Protein AF-A0A661EB97-F1 (afdb_monomer)

Foldseek 3Di:
DVVVVVLVVCLVCVLVCLQPVVLPPQLVVVLVVLVVLLPPQAQDADPQDPLLVCLLVVNDDCVVSLVSLLVVVSVCSNSCVLVVFPDPLLSRLSCNCRRSVHDQVVSCVSSVHDGDVVSSNSPSVSSVRSNVD

Structure (mmCIF, N/CA/C/O backbone):
data_AF-A0A661EB97-F1
#
_entry.id   AF-A0A661EB97-F1
#
loop_
_atom_site.group_PDB
_atom_site.id
_atom_site.type_symbol
_atom_site.label_atom_id
_atom_site.label_alt_id
_atom_site.label_comp_id
_atom_site.label_asym_id
_atom_site.label_entity_id
_atom_site.label_seq_id
_atom_site.pdbx_PDB_ins_code
_atom_site.Cartn_x
_atom_site.Cartn_y
_atom_site.Cartn_z
_atom_site.occupancy
_atom_site.B_iso_or_equiv
_atom_site.auth_seq_id
_atom_site.auth_comp_id
_atom_site.auth_asym_id
_atom_site.auth_atom_id
_atom_site.pdbx_PDB_model_num
ATOM 1 N N . THR A 1 1 ? 22.032 -5.709 -20.322 1.00 76.56 1 THR A N 1
ATOM 2 C CA . THR A 1 1 ? 23.061 -4.707 -19.951 1.00 76.56 1 THR A CA 1
ATOM 3 C C . THR A 1 1 ? 23.173 -4.633 -18.436 1.00 76.56 1 THR A C 1
ATOM 5 O O . THR A 1 1 ? 22.206 -4.970 -17.759 1.00 76.56 1 THR A O 1
ATOM 8 N N . LEU A 1 2 ? 24.317 -4.191 -17.895 1.00 87.31 2 LEU A N 1
ATOM 9 C CA . LEU A 1 2 ? 24.537 -4.016 -16.445 1.00 87.31 2 LEU A CA 1
ATOM 10 C C . LEU A 1 2 ? 23.417 -3.198 -15.776 1.00 87.31 2 LEU A C 1
ATOM 12 O O . LEU A 1 2 ? 22.950 -3.545 -14.697 1.00 87.31 2 LEU A O 1
ATOM 16 N N . PHE A 1 3 ? 22.926 -2.167 -16.467 1.00 87.44 3 PHE A N 1
ATOM 17 C CA . PHE A 1 3 ? 21.831 -1.321 -15.995 1.00 87.44 3 PHE A CA 1
ATOM 18 C C . PHE A 1 3 ? 20.514 -2.087 -15.781 1.00 87.44 3 PHE A C 1
ATOM 20 O O . PHE A 1 3 ? 19.868 -1.921 -14.751 1.00 87.44 3 PHE A O 1
ATOM 27 N N . ALA A 1 4 ? 20.133 -2.972 -16.710 1.00 86.50 4 ALA A N 1
ATOM 28 C CA . ALA A 1 4 ? 18.920 -3.781 -16.571 1.00 86.50 4 ALA A CA 1
ATOM 29 C C . ALA A 1 4 ? 19.015 -4.757 -15.383 1.00 86.50 4 ALA A C 1
ATOM 31 O O . ALA A 1 4 ? 18.060 -4.899 -14.622 1.00 86.50 4 ALA A O 1
ATOM 32 N N . ALA A 1 5 ? 20.188 -5.369 -15.180 1.00 89.06 5 ALA A N 1
ATOM 33 C CA . ALA A 1 5 ? 20.437 -6.247 -14.037 1.00 89.06 5 ALA A CA 1
ATOM 34 C C . ALA A 1 5 ? 20.402 -5.480 -12.702 1.00 89.06 5 ALA A C 1
ATOM 36 O O . ALA A 1 5 ? 19.774 -5.932 -11.744 1.00 89.06 5 ALA A O 1
ATOM 37 N N . ALA A 1 6 ? 21.010 -4.289 -12.647 1.00 90.38 6 ALA A N 1
ATOM 38 C CA . ALA A 1 6 ? 20.970 -3.424 -11.470 1.00 90.38 6 ALA A CA 1
ATOM 39 C C . ALA A 1 6 ? 19.538 -2.973 -11.137 1.00 90.38 6 ALA A C 1
ATOM 41 O O . ALA A 1 6 ? 19.121 -3.066 -9.982 1.00 90.38 6 ALA A O 1
ATOM 42 N N . ARG A 1 7 ? 18.756 -2.563 -12.148 1.00 89.62 7 ARG A N 1
ATOM 43 C CA . ARG A 1 7 ? 17.337 -2.203 -11.985 1.00 89.62 7 ARG A CA 1
ATOM 44 C C . ARG A 1 7 ? 16.524 -3.375 -11.441 1.00 89.62 7 ARG A C 1
ATOM 46 O O . ARG A 1 7 ? 15.805 -3.200 -10.461 1.00 89.62 7 ARG A O 1
ATOM 53 N N . SER A 1 8 ? 16.692 -4.568 -12.012 1.00 88.94 8 SER A N 1
ATOM 54 C CA . SER A 1 8 ? 16.011 -5.775 -11.537 1.00 88.94 8 SER A CA 1
ATOM 55 C C . SER A 1 8 ? 16.378 -6.107 -10.086 1.00 88.94 8 SER A C 1
ATOM 57 O O . SER A 1 8 ? 15.488 -6.392 -9.288 1.00 88.94 8 SER A O 1
ATOM 59 N N . SER A 1 9 ? 17.663 -6.026 -9.714 1.00 92.25 9 SER A N 1
ATOM 60 C CA . SER A 1 9 ? 18.086 -6.273 -8.329 1.00 92.25 9 SER A CA 1
ATOM 61 C C . SER A 1 9 ? 17.581 -5.206 -7.358 1.00 92.25 9 SER A C 1
ATOM 63 O O . SER A 1 9 ? 17.369 -5.522 -6.186 1.00 92.25 9 SER A O 1
ATOM 65 N N . PHE A 1 10 ? 17.442 -3.952 -7.792 1.00 93.12 10 PHE A N 1
ATOM 66 C CA . PHE A 1 10 ? 16.844 -2.905 -6.970 1.00 93.12 10 PHE A CA 1
ATOM 67 C C . PHE A 1 10 ? 15.365 -3.212 -6.730 1.00 93.12 10 PHE A C 1
ATOM 69 O O . PHE A 1 10 ? 14.940 -3.274 -5.581 1.00 93.12 10 PHE A O 1
ATOM 76 N N . GLN A 1 11 ? 14.606 -3.499 -7.792 1.00 91.00 11 GLN A N 1
ATOM 77 C CA . GLN A 1 11 ? 13.177 -3.823 -7.711 1.00 91.00 11 GLN A CA 1
ATOM 78 C C . GLN A 1 11 ? 12.891 -5.014 -6.791 1.00 91.00 11 GLN A C 1
ATOM 80 O O . GLN A 1 11 ? 11.934 -4.966 -6.025 1.00 91.00 11 GLN A O 1
ATOM 85 N N . SER A 1 12 ? 13.734 -6.051 -6.810 1.00 91.12 12 SER A N 1
ATOM 86 C CA . SER A 1 12 ? 13.549 -7.220 -5.944 1.00 91.12 12 SER A CA 1
ATOM 87 C C . SER A 1 12 ? 13.839 -6.935 -4.465 1.00 91.12 12 SER A C 1
ATOM 89 O O . SER A 1 12 ? 13.236 -7.551 -3.592 1.00 91.12 12 SER A O 1
ATOM 91 N N . LYS A 1 13 ? 14.779 -6.028 -4.161 1.00 94.81 13 LYS A N 1
ATOM 92 C CA . LYS A 1 13 ? 15.221 -5.738 -2.782 1.00 94.81 13 LYS A CA 1
ATOM 93 C C . LYS A 1 13 ? 14.465 -4.578 -2.139 1.00 94.81 13 LYS A C 1
ATOM 95 O O . LYS A 1 13 ? 14.288 -4.562 -0.924 1.00 94.81 13 LYS A O 1
ATOM 100 N N . PHE A 1 14 ? 14.005 -3.620 -2.938 1.00 95.50 14 PHE A N 1
ATOM 101 C CA . PHE A 1 14 ? 13.389 -2.391 -2.452 1.00 95.50 14 PHE A CA 1
ATOM 102 C C . PHE A 1 14 ? 12.178 -2.620 -1.526 1.00 95.50 14 PHE A C 1
ATOM 104 O O . PHE A 1 14 ? 12.148 -1.989 -0.470 1.00 95.50 14 PHE A O 1
ATOM 111 N N . PRO A 1 15 ? 11.238 -3.553 -1.798 1.00 94.94 15 PRO A N 1
ATOM 112 C CA . PRO A 1 15 ? 10.139 -3.848 -0.872 1.00 94.94 15 PRO A CA 1
ATOM 113 C C . PRO A 1 15 ? 10.610 -4.272 0.524 1.00 94.94 15 PRO A C 1
ATOM 115 O O . PRO A 1 15 ? 10.044 -3.846 1.530 1.00 94.94 15 PRO A O 1
ATOM 118 N N . HIS A 1 16 ? 11.674 -5.076 0.598 1.00 95.38 16 HIS A N 1
ATOM 119 C CA . HIS A 1 16 ? 12.259 -5.489 1.870 1.00 95.38 16 HIS A CA 1
ATOM 120 C C . HIS A 1 16 ? 12.881 -4.295 2.605 1.00 95.38 16 HIS A C 1
ATOM 122 O O . HIS A 1 16 ? 12.618 -4.108 3.792 1.00 95.38 16 HIS A O 1
ATOM 128 N N . TRP A 1 17 ? 13.603 -3.423 1.892 1.00 97.19 17 TRP A N 1
ATOM 129 C CA . TRP A 1 17 ? 14.151 -2.206 2.492 1.00 97.19 17 TRP A CA 1
ATOM 130 C C . TRP A 1 17 ? 13.072 -1.273 3.032 1.00 97.19 17 TRP A C 1
ATOM 132 O O . TRP A 1 17 ? 13.231 -0.721 4.118 1.00 97.19 17 TRP A O 1
ATOM 142 N N . LEU A 1 18 ? 11.947 -1.126 2.331 1.00 97.31 18 LEU A N 1
ATOM 143 C CA . LEU A 1 18 ? 10.813 -0.327 2.803 1.00 97.31 18 LEU A CA 1
ATOM 144 C C . LEU A 1 18 ? 10.234 -0.858 4.114 1.00 97.31 18 LEU A C 1
ATOM 146 O O . LEU A 1 18 ? 9.845 -0.065 4.966 1.00 97.31 18 LEU A O 1
ATOM 150 N N . ALA A 1 19 ? 10.217 -2.173 4.310 1.00 95.06 19 ALA A N 1
ATOM 151 C CA . ALA A 1 19 ? 9.723 -2.771 5.542 1.00 95.06 19 ALA A CA 1
ATOM 152 C C . ALA A 1 19 ? 10.663 -2.549 6.742 1.00 95.06 19 ALA A C 1
ATOM 154 O O . ALA A 1 19 ? 10.215 -2.650 7.889 1.00 95.06 19 ALA A O 1
ATOM 155 N N . GLU A 1 20 ? 11.940 -2.242 6.502 1.00 94.31 20 GLU A N 1
ATOM 156 C CA . GLU A 1 20 ? 12.993 -2.173 7.518 1.00 94.31 20 GLU A CA 1
ATOM 157 C C . GLU A 1 20 ? 13.770 -0.853 7.456 1.00 94.31 20 GLU A C 1
ATOM 159 O O . GLU A 1 20 ? 13.380 0.113 8.115 1.00 94.31 20 GLU A O 1
ATOM 164 N N . GLN A 1 21 ? 14.852 -0.787 6.674 1.00 95.75 21 GLN A N 1
ATOM 165 C CA . GLN A 1 21 ? 15.822 0.314 6.695 1.00 95.75 21 GLN A CA 1
ATOM 166 C C . GLN A 1 21 ? 15.228 1.644 6.205 1.00 95.75 21 GLN A C 1
ATOM 168 O O . GLN A 1 21 ? 15.618 2.713 6.664 1.00 95.75 21 GLN A O 1
ATOM 173 N N . LEU A 1 22 ? 14.257 1.580 5.294 1.00 96.38 22 LEU A N 1
ATOM 174 C CA . LEU A 1 22 ? 13.590 2.722 4.669 1.00 96.38 22 LEU A CA 1
ATOM 175 C C . LEU A 1 22 ? 12.141 2.884 5.155 1.00 96.38 22 LEU A C 1
ATOM 177 O O . LEU A 1 22 ? 11.330 3.553 4.517 1.00 96.38 22 LEU A O 1
ATOM 181 N N . ARG A 1 23 ? 11.792 2.306 6.308 1.00 96.62 23 ARG A N 1
ATOM 182 C CA . ARG A 1 23 ? 10.438 2.375 6.882 1.00 96.62 23 ARG A CA 1
ATOM 183 C C . ARG A 1 23 ? 9.910 3.799 7.055 1.00 96.62 23 ARG A C 1
ATOM 185 O O . ARG A 1 23 ? 8.710 4.049 6.907 1.00 96.62 23 ARG A O 1
ATOM 192 N N . THR A 1 24 ? 10.786 4.734 7.408 1.00 94.94 24 THR A N 1
ATOM 193 C CA . THR A 1 24 ? 10.412 6.099 7.798 1.00 94.94 24 THR A CA 1
ATOM 194 C C . THR A 1 24 ? 10.555 7.130 6.681 1.00 94.94 24 THR A C 1
ATOM 196 O O . THR A 1 24 ? 10.097 8.258 6.874 1.00 94.94 24 THR A O 1
ATOM 199 N N . ILE A 1 25 ? 11.061 6.759 5.496 1.00 96.81 25 ILE A N 1
ATOM 200 C CA . ILE A 1 25 ? 11.121 7.686 4.353 1.00 96.81 25 ILE A CA 1
ATOM 201 C C . ILE A 1 25 ? 9.716 8.106 3.928 1.00 96.81 25 ILE A C 1
ATOM 203 O O . ILE A 1 25 ? 8.773 7.318 4.027 1.00 96.81 25 ILE A O 1
ATOM 207 N N . GLU A 1 26 ? 9.555 9.337 3.464 1.00 96.56 26 GLU A N 1
ATOM 208 C CA . GLU A 1 26 ? 8.253 9.858 3.052 1.00 96.56 26 GLU A CA 1
ATOM 209 C C . GLU A 1 26 ? 7.587 8.954 2.007 1.00 96.56 26 GLU A C 1
ATOM 211 O O . GLU A 1 26 ? 8.197 8.569 1.009 1.00 96.56 26 GLU A O 1
ATOM 216 N N . ALA A 1 27 ? 6.311 8.621 2.220 1.00 96.62 27 ALA A N 1
ATOM 217 C CA . ALA A 1 27 ? 5.579 7.732 1.319 1.00 96.62 27 ALA A CA 1
ATOM 218 C C . ALA A 1 27 ? 5.493 8.296 -0.110 1.00 96.62 27 ALA A C 1
ATOM 220 O O . ALA A 1 27 ? 5.504 7.532 -1.068 1.00 96.62 27 ALA A O 1
ATOM 221 N N . ALA A 1 28 ? 5.480 9.625 -0.261 1.00 95.31 28 ALA A N 1
ATOM 222 C CA . ALA A 1 28 ? 5.528 10.288 -1.563 1.00 95.31 28 ALA A CA 1
ATOM 223 C C . ALA A 1 28 ? 6.788 9.920 -2.369 1.00 95.31 28 ALA A C 1
ATOM 225 O O . ALA A 1 28 ? 6.686 9.670 -3.568 1.00 95.31 28 ALA A O 1
ATOM 226 N N . VAL A 1 29 ? 7.948 9.806 -1.711 1.00 96.69 29 VAL A N 1
ATOM 227 C CA . VAL A 1 29 ? 9.205 9.391 -2.355 1.00 96.69 29 VAL A CA 1
ATOM 228 C C . VAL A 1 29 ? 9.116 7.937 -2.813 1.00 96.69 29 VAL A C 1
ATOM 230 O O . VAL A 1 29 ? 9.495 7.619 -3.935 1.00 96.69 29 VAL A O 1
ATOM 233 N N . VAL A 1 30 ? 8.563 7.053 -1.979 1.00 96.81 30 VAL A N 1
ATOM 234 C CA . VAL A 1 30 ? 8.355 5.638 -2.335 1.00 96.81 30 V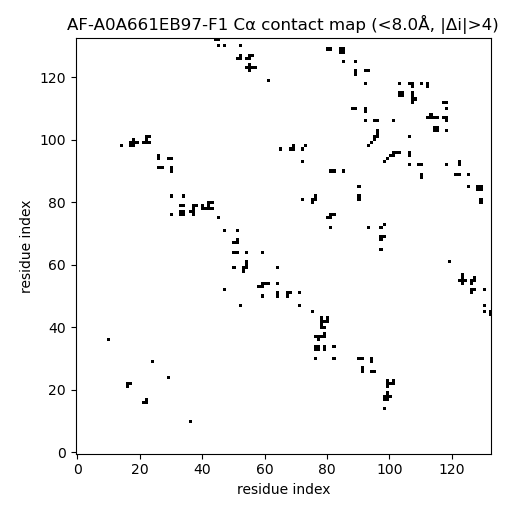AL A CA 1
ATOM 235 C C . VAL A 1 30 ? 7.476 5.506 -3.576 1.00 96.81 30 VAL A C 1
ATOM 237 O O . VAL A 1 30 ? 7.804 4.760 -4.496 1.00 96.81 30 VAL A O 1
ATOM 240 N N . ILE A 1 31 ? 6.371 6.251 -3.597 1.00 96.06 31 ILE A N 1
ATOM 241 C CA . ILE A 1 31 ? 5.424 6.283 -4.710 1.00 96.06 31 ILE A CA 1
ATOM 242 C C . ILE A 1 31 ? 6.115 6.749 -5.994 1.00 96.06 31 ILE A C 1
ATOM 244 O O . ILE A 1 31 ? 5.945 6.118 -7.034 1.00 96.06 31 ILE A O 1
ATOM 248 N N . GLU A 1 32 ? 6.916 7.814 -5.925 1.00 95.50 32 GLU A N 1
ATOM 249 C CA . GLU A 1 32 ? 7.656 8.319 -7.084 1.00 95.50 32 GLU A CA 1
ATOM 250 C C . GLU A 1 32 ? 8.673 7.296 -7.602 1.00 95.50 32 GLU A C 1
ATOM 252 O O . GLU A 1 32 ? 8.753 7.061 -8.804 1.00 95.50 32 GLU A O 1
ATOM 257 N N . VAL A 1 33 ? 9.390 6.605 -6.712 1.00 94.94 33 VAL A N 1
ATOM 258 C CA . VAL A 1 33 ? 10.310 5.533 -7.119 1.00 94.94 33 VAL A CA 1
ATOM 259 C C . VAL A 1 33 ? 9.562 4.429 -7.871 1.00 94.94 33 VAL A C 1
ATOM 261 O O . VAL A 1 33 ? 10.008 4.025 -8.943 1.00 94.94 33 VAL A O 1
ATOM 264 N N . TYR A 1 34 ? 8.409 3.964 -7.376 1.00 93.88 34 TYR A N 1
ATOM 265 C CA . TYR A 1 34 ? 7.616 2.960 -8.100 1.00 93.88 34 TYR A CA 1
ATOM 266 C C . TYR A 1 34 ? 7.066 3.479 -9.428 1.00 93.88 34 TYR A C 1
ATOM 268 O O . TYR A 1 34 ? 7.096 2.740 -10.409 1.00 93.88 34 TYR A O 1
ATOM 276 N N . ARG A 1 35 ? 6.654 4.748 -9.501 1.00 91.88 35 ARG A N 1
ATOM 277 C CA . ARG A 1 35 ? 6.232 5.389 -10.754 1.00 91.88 35 ARG A CA 1
ATOM 278 C C . ARG A 1 35 ? 7.348 5.361 -11.801 1.00 91.88 35 ARG A C 1
ATOM 280 O O . ARG A 1 35 ? 7.111 4.957 -12.935 1.00 91.88 35 ARG A O 1
ATOM 287 N N . GLN A 1 36 ? 8.576 5.707 -11.415 1.00 91.31 36 GLN A N 1
ATOM 288 C CA . GLN A 1 36 ? 9.743 5.648 -12.306 1.00 91.31 36 GLN A CA 1
ATOM 289 C C . GLN A 1 36 ? 10.110 4.207 -12.687 1.00 91.31 36 GLN A C 1
ATOM 291 O O . GLN A 1 36 ? 10.492 3.924 -13.823 1.00 91.31 36 GLN A O 1
ATOM 296 N N . LEU A 1 37 ? 9.954 3.260 -11.760 1.00 87.12 37 LEU A N 1
ATOM 297 C CA . LEU A 1 37 ? 10.161 1.839 -12.034 1.00 87.12 37 LEU A CA 1
ATOM 298 C C . LEU A 1 37 ? 9.095 1.240 -12.961 1.00 87.12 37 LEU A C 1
ATOM 300 O O . LEU A 1 37 ? 9.417 0.296 -13.683 1.00 87.12 37 LEU A O 1
ATOM 304 N N . ALA A 1 38 ? 7.878 1.781 -12.959 1.00 86.31 38 ALA A N 1
ATOM 305 C CA . ALA A 1 38 ? 6.785 1.412 -13.855 1.00 86.31 38 ALA A CA 1
ATOM 306 C C . ALA A 1 38 ? 6.823 2.178 -15.192 1.00 86.31 38 ALA A C 1
ATOM 308 O O . ALA A 1 38 ? 6.088 1.839 -16.117 1.00 86.31 38 ALA A O 1
ATOM 309 N N . ALA A 1 39 ? 7.682 3.195 -15.336 1.00 84.31 39 ALA A N 1
ATOM 310 C CA . ALA A 1 39 ? 7.762 3.990 -16.556 1.00 84.31 39 ALA A CA 1
ATOM 311 C C . ALA A 1 39 ? 8.058 3.105 -17.781 1.00 84.31 39 ALA A C 1
ATOM 313 O O . ALA A 1 39 ? 9.036 2.349 -17.805 1.00 84.31 39 ALA A O 1
ATOM 314 N N . GLY A 1 40 ? 7.195 3.208 -18.796 1.00 76.38 40 GLY A N 1
ATOM 315 C CA . GLY A 1 40 ? 7.256 2.406 -20.022 1.00 76.38 40 GLY A CA 1
ATOM 316 C C . GLY A 1 40 ? 6.596 1.024 -19.928 1.00 76.38 40 GLY A C 1
ATOM 317 O O . GLY A 1 40 ? 6.508 0.335 -20.944 1.00 76.38 40 GLY A O 1
ATOM 318 N N . VAL A 1 41 ? 6.100 0.619 -18.756 1.00 78.56 41 VAL A N 1
ATOM 319 C CA . VAL A 1 41 ? 5.241 -0.562 -18.608 1.00 78.56 41 VAL A CA 1
ATOM 320 C C . VAL A 1 41 ? 3.828 -0.168 -19.029 1.00 78.56 41 VAL A C 1
ATOM 322 O O . VAL A 1 41 ? 3.274 0.811 -18.533 1.00 78.56 41 VAL A O 1
ATOM 325 N N . LYS A 1 42 ? 3.232 -0.913 -19.964 1.00 76.25 42 LYS A N 1
ATOM 326 C CA . LYS A 1 42 ? 1.814 -0.728 -20.287 1.00 76.25 42 LYS A CA 1
ATOM 327 C C . LYS A 1 42 ? 0.993 -1.155 -19.076 1.00 76.25 42 LYS A C 1
ATOM 329 O O . LYS A 1 42 ? 1.069 -2.315 -18.677 1.00 76.25 42 LYS A O 1
ATOM 334 N N . THR A 1 43 ? 0.217 -0.234 -18.515 1.00 75.75 43 THR A N 1
ATOM 335 C CA . THR A 1 43 ? -0.769 -0.568 -17.487 1.00 75.75 43 THR A CA 1
ATOM 336 C C . THR A 1 43 ? -1.801 -1.506 -18.112 1.00 75.75 43 THR A C 1
ATOM 338 O O . THR A 1 43 ? -2.494 -1.130 -19.055 1.00 75.75 43 THR A O 1
ATOM 341 N N . GLY A 1 44 ? -1.827 -2.751 -17.643 1.00 70.81 44 GLY A N 1
ATOM 342 C CA . GLY A 1 44 ? -2.841 -3.744 -17.987 1.00 70.81 44 GLY A CA 1
ATOM 343 C C . GLY A 1 44 ? -3.780 -3.980 -16.808 1.00 70.81 44 GLY A C 1
ATOM 344 O O . GLY A 1 44 ? -3.492 -3.535 -15.696 1.00 70.81 44 GLY A O 1
ATOM 345 N N . SER A 1 45 ? -4.874 -4.696 -17.057 1.00 78.94 45 SER A N 1
ATOM 346 C CA . SER A 1 45 ? -5.772 -5.165 -16.000 1.00 78.94 45 SER A CA 1
ATOM 347 C C . SER A 1 45 ? -5.048 -6.150 -15.087 1.00 78.94 45 SER A C 1
ATOM 349 O O . SER A 1 45 ? -4.305 -7.014 -15.570 1.00 78.94 45 SER A O 1
ATOM 351 N N . ILE A 1 46 ? -5.282 -6.049 -13.784 1.00 86.38 46 ILE A N 1
ATOM 352 C CA . ILE A 1 46 ? -4.785 -7.022 -12.810 1.00 86.38 46 ILE A CA 1
ATOM 353 C C . ILE A 1 46 ? -5.944 -7.942 -12.447 1.00 86.38 46 ILE A C 1
ATOM 355 O O . ILE A 1 46 ? -6.986 -7.481 -11.990 1.00 86.38 46 ILE A O 1
ATOM 359 N N . ASP A 1 47 ? -5.764 -9.252 -12.611 1.00 90.56 47 ASP A N 1
ATOM 360 C CA . ASP A 1 47 ? -6.712 -10.204 -12.036 1.00 90.56 47 ASP A CA 1
ATOM 361 C C . ASP A 1 47 ? -6.427 -10.353 -10.541 1.00 90.56 47 ASP A C 1
ATOM 363 O O . ASP A 1 47 ? -5.553 -11.113 -10.120 1.00 90.56 47 ASP A O 1
ATOM 367 N N . PHE A 1 48 ? -7.119 -9.542 -9.744 1.00 94.81 48 PHE A N 1
ATOM 368 C CA . PHE A 1 48 ? -7.058 -9.613 -8.289 1.00 94.81 48 PHE A CA 1
ATOM 369 C C . PHE A 1 48 ? -7.555 -10.972 -7.795 1.00 94.81 48 PHE A C 1
ATOM 371 O O . PHE A 1 48 ? -8.429 -11.588 -8.403 1.00 94.81 48 PHE A O 1
ATOM 378 N N . SER A 1 49 ? -7.046 -11.448 -6.665 1.00 95.62 49 SER A N 1
ATOM 379 C CA . SER A 1 49 ? -7.502 -12.725 -6.107 1.00 95.62 49 SER A CA 1
ATOM 380 C C . SER A 1 49 ? -8.916 -12.650 -5.515 1.00 95.62 49 SER A C 1
ATOM 382 O O . SER A 1 49 ? -9.497 -11.578 -5.302 1.00 95.62 49 SER A O 1
ATOM 384 N N . ALA A 1 50 ? -9.495 -13.815 -5.207 1.00 95.62 50 ALA A N 1
ATOM 385 C CA . ALA A 1 50 ? -10.730 -13.884 -4.428 1.00 95.62 50 ALA A CA 1
ATOM 386 C C . ALA A 1 50 ? -10.530 -13.291 -3.023 1.00 95.62 50 ALA A C 1
ATOM 388 O O . ALA A 1 50 ? -11.442 -12.687 -2.466 1.00 95.62 50 ALA A O 1
ATOM 389 N N . GLU A 1 51 ? -9.329 -13.407 -2.461 1.00 96.31 51 GLU A N 1
ATOM 390 C CA . GLU A 1 51 ? -8.966 -12.867 -1.159 1.00 96.31 51 GLU A CA 1
ATOM 391 C C . GLU A 1 51 ? -8.896 -11.340 -1.152 1.00 96.31 51 GLU A C 1
ATOM 393 O O . GLU A 1 51 ? -9.324 -10.728 -0.168 1.00 96.31 51 GLU A O 1
ATOM 398 N N . TRP A 1 52 ? -8.396 -10.722 -2.228 1.00 97.44 52 TRP A N 1
ATOM 399 C CA . TRP A 1 52 ? -8.437 -9.266 -2.401 1.00 97.44 52 TRP A CA 1
ATOM 400 C C . TRP A 1 52 ? -9.872 -8.765 -2.394 1.00 97.44 52 TRP A C 1
ATOM 402 O O . TRP A 1 52 ? -10.207 -7.867 -1.620 1.00 97.44 52 TRP A O 1
ATOM 412 N N . ARG A 1 53 ? -10.735 -9.396 -3.198 1.00 96.81 53 ARG A N 1
ATOM 413 C CA . ARG A 1 53 ? -12.161 -9.054 -3.286 1.00 96.81 53 ARG A CA 1
ATOM 414 C C . ARG A 1 53 ? -12.879 -9.296 -1.953 1.00 96.81 53 ARG A C 1
ATOM 416 O O . ARG A 1 53 ? -13.557 -8.407 -1.454 1.00 96.81 53 ARG A O 1
ATOM 423 N N . ALA A 1 54 ? -12.628 -10.421 -1.283 1.00 97.56 54 ALA A N 1
ATOM 424 C CA . ALA A 1 54 ? -13.190 -10.707 0.039 1.00 97.56 54 ALA A CA 1
ATOM 425 C C . ALA A 1 54 ? -12.751 -9.684 1.104 1.00 97.56 54 ALA A C 1
ATOM 427 O O . ALA A 1 54 ? -13.537 -9.308 1.976 1.00 97.56 54 ALA A O 1
ATOM 428 N N . PHE A 1 55 ? -11.506 -9.195 1.053 1.00 98.50 55 PHE A N 1
ATOM 429 C CA . PHE A 1 55 ? -11.093 -8.074 1.894 1.00 98.50 55 PHE A CA 1
ATOM 430 C C . PHE A 1 55 ? -11.796 -6.777 1.471 1.00 98.50 55 PHE A C 1
ATOM 432 O O . PHE A 1 55 ? -12.331 -6.071 2.319 1.00 98.50 55 PHE A O 1
ATOM 439 N N . ALA A 1 56 ? -11.857 -6.450 0.188 1.00 97.94 56 ALA A N 1
ATOM 440 C CA . ALA A 1 56 ? -12.568 -5.270 -0.295 1.00 97.94 56 ALA A CA 1
ATOM 441 C C . ALA A 1 56 ? -14.035 -5.235 0.205 1.00 97.94 56 ALA A C 1
ATOM 443 O O . ALA A 1 56 ? -14.492 -4.203 0.692 1.00 97.94 56 ALA A O 1
ATOM 444 N N . ASP A 1 57 ? -14.703 -6.391 0.244 1.00 97.81 57 ASP A N 1
ATOM 445 C CA . ASP A 1 57 ? -16.124 -6.545 0.589 1.00 97.81 57 ASP A CA 1
ATOM 446 C C . ASP A 1 57 ? -16.400 -6.899 2.060 1.00 97.81 57 ASP A C 1
ATOM 448 O O . ASP A 1 57 ? -17.462 -7.417 2.399 1.00 97.81 57 ASP A O 1
ATOM 452 N N . HIS A 1 58 ? -15.461 -6.614 2.967 1.00 97.56 58 HIS A N 1
ATOM 453 C CA . HIS A 1 58 ? -15.607 -6.844 4.416 1.00 97.56 58 HIS A CA 1
ATOM 454 C C . HIS A 1 58 ? -15.756 -8.317 4.854 1.00 97.56 58 HIS A C 1
ATOM 456 O O . HIS A 1 58 ? -15.995 -8.579 6.031 1.00 97.56 58 HIS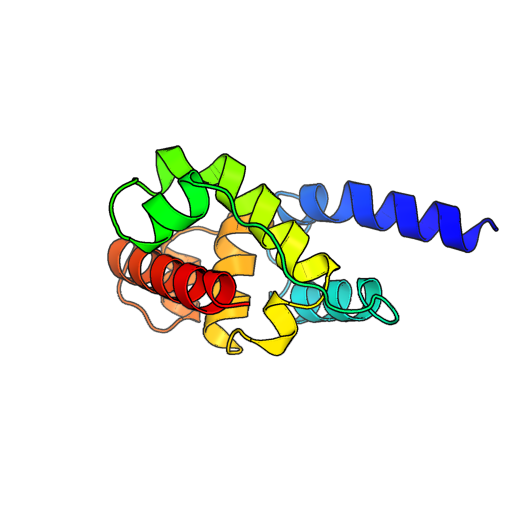 A O 1
ATOM 462 N N . GLN A 1 59 ? -15.542 -9.282 3.961 1.00 97.12 59 GLN A N 1
ATOM 463 C CA . GLN A 1 59 ? -15.667 -10.719 4.237 1.00 97.12 59 GLN A CA 1
ATOM 464 C C . GLN A 1 59 ? -14.400 -11.338 4.845 1.00 97.12 59 GLN A C 1
ATOM 466 O O . GLN A 1 59 ? -14.417 -12.484 5.287 1.00 97.12 59 GLN A O 1
ATOM 471 N N . ARG A 1 60 ? -13.289 -10.592 4.876 1.00 96.88 60 ARG A N 1
ATOM 472 C CA . ARG A 1 60 ? -12.018 -11.035 5.469 1.00 96.88 60 ARG A CA 1
ATOM 473 C C . ARG A 1 60 ? -11.380 -9.957 6.340 1.00 96.88 60 ARG A C 1
ATOM 475 O O . ARG A 1 60 ? -11.477 -8.757 6.045 1.00 96.88 60 ARG A O 1
ATOM 482 N N . SER A 1 61 ? -10.728 -10.361 7.429 1.00 97.88 61 SER A N 1
ATOM 483 C CA . SER A 1 61 ? -10.000 -9.433 8.299 1.00 97.88 61 SER A CA 1
ATOM 484 C C . SER A 1 61 ? -8.699 -8.944 7.646 1.00 97.88 61 SER A C 1
ATOM 486 O O . SER A 1 61 ? -8.174 -9.551 6.714 1.00 97.88 61 SER A O 1
ATOM 488 N N . TYR A 1 62 ? -8.159 -7.829 8.144 1.00 97.31 62 TYR A N 1
ATOM 489 C CA . TYR A 1 62 ? -6.855 -7.335 7.693 1.00 97.31 62 TYR A CA 1
ATOM 490 C C . TYR A 1 62 ? -5.730 -8.340 7.983 1.00 97.31 62 TYR A C 1
ATOM 492 O O . TYR A 1 62 ? -4.869 -8.553 7.132 1.00 97.31 62 TYR A O 1
ATOM 500 N N . ASP A 1 63 ? -5.737 -8.962 9.165 1.00 96.62 63 ASP A N 1
ATOM 501 C CA . ASP A 1 63 ? -4.649 -9.843 9.602 1.00 96.62 63 ASP A CA 1
ATOM 502 C C . ASP A 1 63 ? -4.581 -11.111 8.726 1.00 96.62 63 ASP A C 1
ATOM 504 O O . ASP A 1 63 ? -3.496 -11.515 8.316 1.00 96.62 63 ASP A O 1
ATOM 508 N N . GLU A 1 64 ? -5.733 -11.659 8.322 1.00 96.88 64 GLU A N 1
ATOM 509 C CA . GLU A 1 64 ? -5.815 -12.786 7.377 1.00 96.88 64 GLU A CA 1
ATOM 510 C C . GLU A 1 64 ? -5.432 -12.397 5.942 1.00 96.88 64 GLU A C 1
ATOM 512 O O . GLU A 1 64 ? -4.813 -13.184 5.229 1.00 96.88 64 GLU A O 1
ATOM 517 N N . ALA A 1 65 ? -5.800 -11.192 5.495 1.00 97.25 65 ALA A N 1
ATOM 518 C CA . ALA A 1 65 ? -5.562 -10.743 4.122 1.00 97.25 65 ALA A CA 1
ATOM 519 C C . ALA A 1 65 ? -4.151 -10.171 3.894 1.00 97.25 65 ALA A C 1
ATOM 521 O O . ALA A 1 65 ? -3.735 -10.010 2.748 1.00 97.25 65 ALA A O 1
ATOM 522 N N . THR A 1 66 ? -3.403 -9.852 4.957 1.00 96.31 66 THR A N 1
ATOM 523 C CA . THR A 1 66 ? -2.147 -9.082 4.879 1.00 96.31 66 THR A CA 1
ATOM 524 C C . THR A 1 66 ? -1.132 -9.622 3.857 1.00 96.31 66 THR A C 1
ATOM 526 O O . THR A 1 66 ? -0.634 -8.813 3.070 1.00 96.31 66 THR A O 1
ATOM 529 N N . PRO A 1 67 ? -0.804 -10.931 3.805 1.00 95.75 67 PRO A N 1
ATOM 530 C CA . PRO A 1 67 ? 0.196 -11.436 2.857 1.00 95.75 67 PRO A CA 1
ATOM 531 C C . PRO A 1 67 ? -0.184 -11.194 1.389 1.00 95.75 67 PRO A C 1
ATOM 533 O O . PRO A 1 67 ? 0.654 -10.786 0.580 1.00 95.75 67 PRO A O 1
ATOM 536 N N . MET A 1 68 ? -1.462 -11.398 1.066 1.00 96.75 68 MET A N 1
ATOM 537 C CA . MET A 1 68 ? -2.002 -11.169 -0.271 1.00 96.75 68 MET A CA 1
ATOM 538 C C . MET A 1 68 ? -2.061 -9.669 -0.575 1.00 96.75 68 MET A C 1
ATOM 540 O O . MET A 1 68 ? -1.569 -9.247 -1.618 1.00 96.75 68 MET A O 1
ATOM 544 N N . LEU A 1 69 ? -2.535 -8.848 0.373 1.00 98.00 69 LEU A N 1
ATOM 545 C CA . LEU A 1 69 ? -2.615 -7.396 0.200 1.00 98.00 69 LEU A CA 1
ATOM 546 C C . LEU A 1 69 ? -1.257 -6.783 -0.136 1.00 98.00 69 LEU A C 1
ATOM 548 O O . LEU A 1 69 ? -1.176 -5.930 -1.012 1.00 98.00 69 LEU A O 1
ATOM 552 N N . ILE A 1 70 ? -0.186 -7.215 0.536 1.00 97.50 70 ILE A N 1
ATOM 553 C CA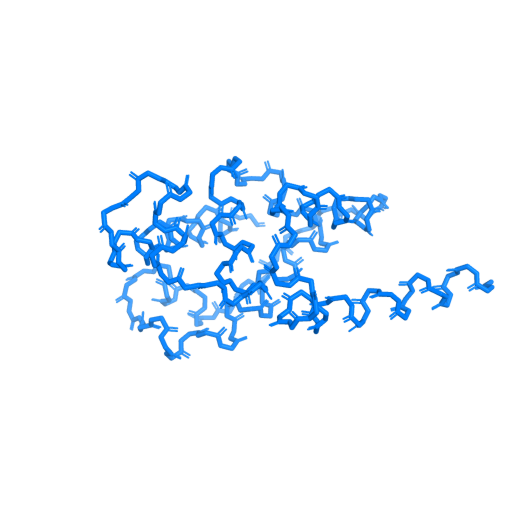 . ILE A 1 70 ? 1.173 -6.741 0.243 1.00 97.50 70 ILE A CA 1
ATOM 554 C C . ILE A 1 70 ? 1.573 -7.108 -1.188 1.00 97.50 70 ILE A C 1
ATOM 556 O O . ILE A 1 70 ? 2.055 -6.248 -1.924 1.00 97.50 70 ILE A O 1
ATOM 560 N N . THR A 1 71 ? 1.376 -8.372 -1.566 1.00 96.06 71 THR A N 1
ATOM 561 C CA . THR A 1 71 ? 1.778 -8.899 -2.875 1.00 96.06 71 THR A CA 1
ATOM 562 C C . THR A 1 71 ? 1.028 -8.204 -4.008 1.00 96.06 71 THR A C 1
ATOM 564 O O . THR A 1 71 ? 1.649 -7.663 -4.920 1.00 96.06 71 THR A O 1
ATOM 567 N N . GLU A 1 72 ? -0.300 -8.156 -3.940 1.00 97.00 72 GLU A N 1
ATOM 568 C CA . GLU A 1 72 ? -1.127 -7.581 -5.001 1.00 97.00 72 GLU A CA 1
ATOM 569 C C . GLU A 1 72 ? -1.020 -6.058 -5.054 1.00 97.00 72 GLU A C 1
ATOM 571 O O . GLU A 1 72 ? -0.893 -5.498 -6.142 1.00 97.00 72 GLU A O 1
ATOM 576 N N . PHE A 1 73 ? -0.933 -5.373 -3.908 1.00 97.44 73 PHE A N 1
ATOM 577 C CA . PHE A 1 73 ? -0.691 -3.931 -3.912 1.00 97.44 73 PHE A CA 1
ATOM 578 C C . PHE A 1 73 ? 0.676 -3.588 -4.521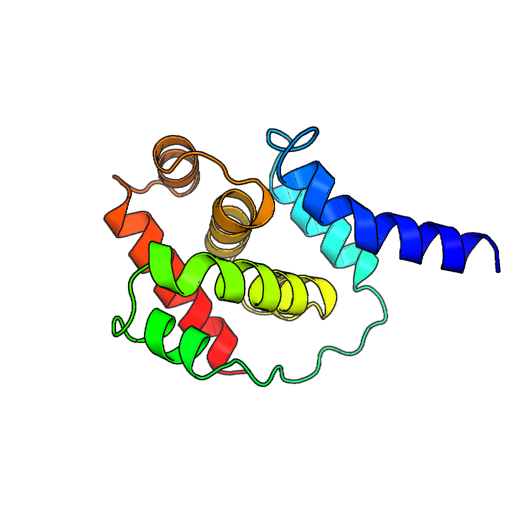 1.00 97.44 73 PHE A C 1
ATOM 580 O O . PHE A 1 73 ? 0.780 -2.644 -5.306 1.00 97.44 73 PHE A O 1
ATOM 587 N N . LEU A 1 74 ? 1.722 -4.371 -4.242 1.00 95.38 74 LEU A N 1
ATOM 588 C CA . LEU A 1 74 ? 3.012 -4.196 -4.907 1.00 95.38 74 LEU A CA 1
ATOM 589 C C . LEU A 1 74 ? 2.894 -4.374 -6.430 1.00 95.38 74 LEU A C 1
ATOM 591 O O . LEU A 1 74 ? 3.444 -3.561 -7.170 1.00 95.38 74 LEU A O 1
ATOM 595 N N . THR A 1 75 ? 2.132 -5.364 -6.902 1.00 93.81 75 THR A N 1
ATOM 596 C CA . THR A 1 75 ? 1.835 -5.559 -8.334 1.00 93.81 75 THR A CA 1
ATOM 597 C C . THR A 1 75 ? 1.090 -4.361 -8.934 1.00 93.81 75 THR A C 1
ATOM 599 O O . THR A 1 75 ? 1.402 -3.911 -10.040 1.00 93.81 75 THR A O 1
ATOM 602 N N . THR A 1 76 ? 0.147 -3.766 -8.197 1.00 95.00 76 THR A N 1
ATOM 603 C CA . THR A 1 76 ? -0.548 -2.547 -8.649 1.00 95.00 76 THR A CA 1
ATOM 604 C C . THR A 1 76 ? 0.381 -1.334 -8.752 1.00 95.00 76 THR A C 1
ATOM 606 O O . THR A 1 76 ? 0.200 -0.493 -9.629 1.00 95.00 76 THR A O 1
ATOM 609 N N . LEU A 1 77 ? 1.404 -1.234 -7.896 1.00 93.12 77 LEU A N 1
ATOM 610 C CA . LEU A 1 77 ? 2.403 -0.165 -7.961 1.00 93.12 77 LEU A CA 1
ATOM 611 C C . LEU A 1 77 ? 3.381 -0.363 -9.121 1.00 93.12 77 LEU A C 1
ATOM 613 O O . LEU A 1 77 ? 3.699 0.594 -9.821 1.00 93.12 77 LEU A O 1
ATOM 617 N N . THR A 1 78 ? 3.850 -1.591 -9.348 1.00 90.88 78 THR A N 1
ATOM 618 C CA . THR A 1 78 ? 4.829 -1.892 -10.408 1.00 90.88 78 THR A CA 1
ATOM 619 C C . THR A 1 78 ? 4.233 -1.847 -11.816 1.00 90.88 78 THR A C 1
ATOM 621 O O . THR A 1 78 ? 4.964 -1.589 -12.769 1.00 90.88 78 THR A O 1
ATOM 624 N N . SER A 1 79 ? 2.919 -2.043 -11.953 1.00 90.62 79 SER A N 1
ATOM 625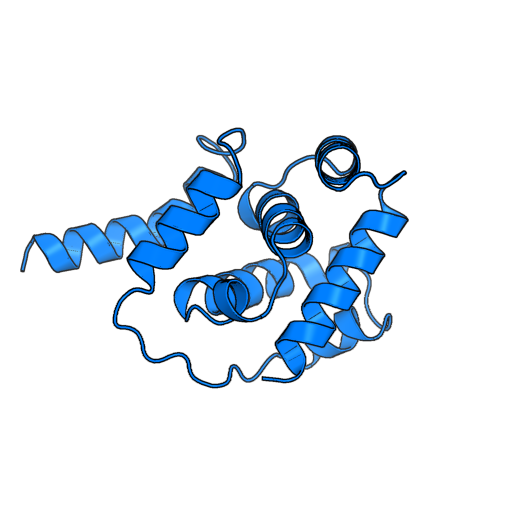 C CA . SER A 1 79 ? 2.163 -1.867 -13.207 1.00 90.62 79 SER A CA 1
ATOM 626 C C . SER A 1 79 ? 1.696 -0.425 -13.462 1.00 90.62 79 SER A C 1
ATOM 628 O O . SER A 1 79 ? 1.181 -0.117 -14.540 1.00 90.62 79 SER A O 1
ATOM 630 N N . GLY A 1 80 ? 1.834 0.460 -12.469 1.00 91.19 80 GLY A N 1
ATOM 631 C CA . GLY A 1 80 ? 1.316 1.829 -12.504 1.00 91.19 80 GLY A CA 1
ATOM 632 C C . GLY A 1 80 ? -0.190 1.958 -12.234 1.00 91.19 80 GLY A C 1
ATOM 633 O O . GLY A 1 80 ? -0.690 3.080 -12.153 1.00 91.19 80 GLY A O 1
ATOM 634 N N . LEU A 1 81 ? -0.920 0.853 -12.038 1.00 93.12 81 LEU A N 1
ATOM 635 C CA . LEU A 1 81 ? -2.363 0.871 -11.782 1.00 93.12 81 LEU A CA 1
ATOM 636 C C . LEU A 1 81 ? -2.709 1.706 -10.537 1.00 93.12 81 LEU A C 1
ATOM 638 O O . LEU A 1 81 ? -3.531 2.619 -10.596 1.00 93.12 81 LEU A O 1
ATOM 642 N N . ALA A 1 82 ? -2.016 1.469 -9.420 1.00 94.75 82 ALA A N 1
ATOM 643 C CA . ALA A 1 82 ? -2.268 2.208 -8.184 1.00 94.75 82 ALA A CA 1
ATOM 644 C C . ALA A 1 82 ? -1.970 3.702 -8.304 1.00 94.75 82 ALA A C 1
ATOM 646 O O . ALA A 1 82 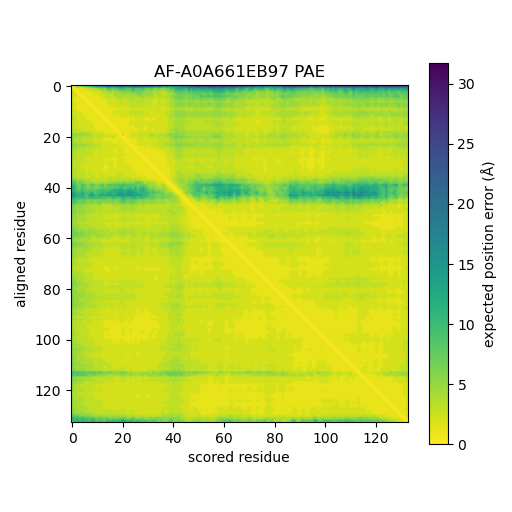? -2.711 4.516 -7.760 1.00 94.75 82 ALA A O 1
ATOM 647 N N . THR A 1 83 ? -0.924 4.076 -9.042 1.00 93.38 83 THR A N 1
ATOM 648 C CA . THR A 1 83 ? -0.575 5.487 -9.247 1.00 93.38 83 THR A CA 1
ATOM 649 C C . THR A 1 83 ? -1.552 6.229 -10.154 1.00 93.38 83 THR A C 1
ATOM 651 O O . THR A 1 83 ? -1.588 7.455 -10.089 1.00 93.38 83 THR A O 1
ATOM 654 N N . ASN A 1 84 ? -2.315 5.510 -10.982 1.00 92.19 84 ASN A N 1
ATOM 655 C CA . ASN A 1 84 ? -3.270 6.091 -11.924 1.00 92.19 84 ASN A CA 1
ATOM 656 C C . ASN A 1 84 ? -4.685 6.209 -11.341 1.00 92.19 84 ASN A C 1
ATOM 658 O O . ASN A 1 84 ? -5.421 7.110 -11.736 1.00 92.19 84 ASN A O 1
ATOM 662 N N . HIS A 1 85 ? -5.067 5.315 -10.420 1.00 94.31 85 HIS A N 1
ATOM 663 C CA . HIS A 1 85 ? -6.457 5.194 -9.963 1.00 94.31 85 HIS A CA 1
ATOM 664 C C . HIS A 1 85 ? -6.693 5.540 -8.491 1.00 94.31 85 HIS A C 1
ATOM 666 O O . HIS A 1 85 ? -7.810 5.919 -8.143 1.00 94.31 85 HIS A O 1
ATOM 672 N N . LEU A 1 86 ? -5.683 5.441 -7.621 1.00 97.00 86 LEU A N 1
ATOM 673 C CA . LEU A 1 86 ? -5.828 5.875 -6.231 1.00 97.00 86 LEU A CA 1
ATOM 674 C C . LEU A 1 86 ? -5.514 7.359 -6.090 1.00 97.00 86 L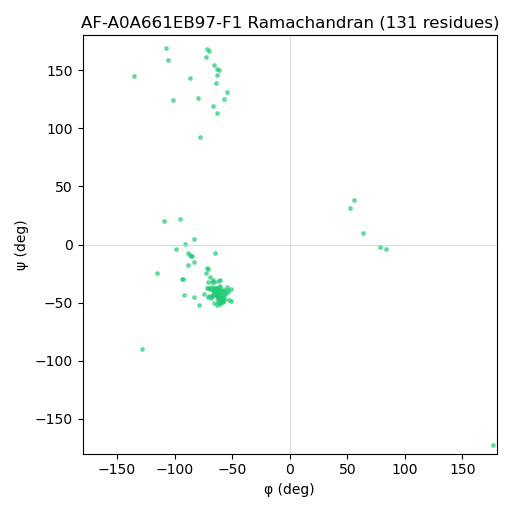EU A C 1
ATOM 676 O O . LEU A 1 86 ? -4.571 7.875 -6.696 1.00 97.00 86 LEU A O 1
ATOM 680 N N . ASN A 1 87 ? -6.253 8.043 -5.217 1.00 96.38 87 ASN A N 1
ATOM 681 C CA . ASN A 1 87 ? -5.876 9.399 -4.839 1.00 96.38 87 ASN A CA 1
ATOM 682 C C . ASN A 1 87 ? -4.604 9.397 -3.968 1.00 96.38 87 ASN A C 1
ATOM 684 O O . ASN A 1 87 ? -4.161 8.368 -3.447 1.00 96.38 87 ASN A O 1
ATOM 688 N N . GLN A 1 88 ? -4.004 10.576 -3.784 1.00 96.19 88 GLN A N 1
ATOM 689 C CA . GLN A 1 88 ? -2.735 10.709 -3.063 1.00 96.19 88 GLN A CA 1
ATOM 690 C C . GLN A 1 88 ? -2.799 10.158 -1.629 1.00 96.19 88 GLN A C 1
ATOM 692 O O . GLN A 1 88 ? -1.852 9.509 -1.184 1.00 96.19 88 GLN A O 1
ATOM 697 N N . THR A 1 89 ? -3.897 10.392 -0.907 1.00 97.44 89 THR A N 1
ATOM 698 C CA . THR A 1 89 ? -4.053 9.935 0.480 1.00 97.44 89 THR A CA 1
ATOM 699 C C . THR A 1 89 ? -4.195 8.418 0.558 1.00 97.44 89 THR A C 1
ATOM 701 O O . THR A 1 89 ? -3.525 7.793 1.378 1.00 97.44 89 THR A O 1
ATOM 704 N N . GLU A 1 90 ? -5.007 7.809 -0.308 1.00 98.00 90 GLU A N 1
ATOM 705 C CA . GLU A 1 90 ? -5.166 6.351 -0.404 1.00 98.00 90 GLU A CA 1
ATOM 706 C C . GLU A 1 90 ? -3.836 5.672 -0.722 1.00 98.00 90 GLU A C 1
ATOM 708 O O . GLU A 1 90 ? -3.430 4.724 -0.047 1.00 98.00 90 GLU A O 1
ATOM 713 N N . LEU A 1 91 ? -3.116 6.205 -1.707 1.00 97.75 91 LEU A N 1
ATOM 714 C CA . LEU A 1 91 ? -1.846 5.657 -2.152 1.00 97.75 91 LEU A CA 1
ATOM 715 C C . LEU A 1 91 ? -0.774 5.735 -1.055 1.00 97.75 91 LEU A C 1
ATOM 717 O O . LEU A 1 91 ? -0.055 4.761 -0.813 1.00 97.75 91 LEU A O 1
ATOM 721 N N . GLN A 1 92 ? -0.689 6.867 -0.347 1.00 98.25 92 GLN A N 1
ATOM 722 C CA . GLN A 1 92 ? 0.218 7.030 0.792 1.00 98.25 92 GLN A CA 1
ATOM 723 C C . GLN A 1 92 ? -0.160 6.108 1.951 1.00 98.25 92 GLN A C 1
ATOM 725 O O . GLN A 1 92 ? 0.719 5.476 2.536 1.00 98.25 92 GLN A O 1
ATOM 730 N N . LEU A 1 93 ? -1.453 5.985 2.260 1.00 98.38 93 LEU A N 1
ATOM 731 C CA . LEU A 1 93 ? -1.958 5.118 3.322 1.00 98.38 93 LEU A CA 1
ATOM 732 C C . LEU A 1 93 ? -1.593 3.655 3.057 1.00 98.38 93 LEU A C 1
ATOM 734 O O . LEU A 1 93 ? -0.998 3.006 3.922 1.00 98.38 93 LEU A O 1
ATOM 738 N N . MET A 1 94 ? -1.891 3.161 1.853 1.00 98.50 94 MET A N 1
ATOM 739 C CA . MET A 1 94 ? -1.594 1.789 1.437 1.00 98.50 94 MET A CA 1
ATOM 740 C C . MET A 1 94 ? -0.083 1.527 1.449 1.00 98.50 94 MET A C 1
ATOM 742 O O . MET A 1 94 ? 0.368 0.537 2.025 1.00 98.50 94 MET A O 1
ATOM 746 N N . THR A 1 95 ? 0.719 2.462 0.927 1.00 98.44 95 THR A N 1
ATOM 747 C CA . THR A 1 95 ? 2.191 2.378 0.930 1.00 98.44 95 THR A CA 1
ATOM 748 C C . THR A 1 95 ? 2.756 2.306 2.347 1.00 98.44 95 THR A C 1
ATOM 750 O O . THR A 1 95 ? 3.546 1.413 2.666 1.00 98.44 95 THR A O 1
ATOM 753 N N . MET A 1 96 ? 2.326 3.212 3.229 1.00 98.62 96 MET A N 1
ATOM 754 C CA . MET A 1 96 ? 2.789 3.253 4.614 1.00 98.62 96 MET A CA 1
ATOM 755 C C . MET A 1 96 ? 2.426 1.979 5.372 1.00 98.62 96 MET A C 1
ATOM 757 O O . MET A 1 96 ? 3.223 1.481 6.171 1.00 98.62 96 MET A O 1
ATOM 761 N N . LYS A 1 97 ? 1.213 1.463 5.157 1.00 98.50 97 LYS A N 1
ATOM 762 C CA . LYS A 1 97 ? 0.710 0.314 5.902 1.00 98.50 97 LYS A CA 1
ATOM 763 C C . LYS A 1 97 ? 1.282 -1.002 5.377 1.00 98.50 97 LYS A C 1
ATOM 765 O O . LYS A 1 97 ? 1.828 -1.765 6.172 1.00 98.50 97 LYS A O 1
ATOM 770 N N . LEU A 1 98 ? 1.188 -1.256 4.076 1.00 98.31 98 LEU A N 1
ATOM 771 C CA . LEU A 1 98 ? 1.525 -2.551 3.483 1.00 98.31 98 LEU A CA 1
ATOM 772 C C . LEU A 1 98 ? 3.026 -2.701 3.227 1.00 98.31 98 LEU A C 1
ATOM 774 O O . LEU A 1 98 ? 3.608 -3.717 3.596 1.00 98.31 98 LEU A O 1
ATOM 778 N N . LEU A 1 99 ? 3.673 -1.679 2.658 1.00 97.75 99 LEU A N 1
ATOM 779 C CA . LEU A 1 99 ? 5.084 -1.777 2.268 1.00 97.75 99 LEU A CA 1
ATOM 780 C C . LEU A 1 99 ? 6.024 -1.315 3.377 1.00 97.75 99 LEU A C 1
ATOM 782 O O . LEU A 1 99 ? 7.018 -1.975 3.664 1.00 97.75 99 LEU A O 1
ATOM 786 N N . GLN A 1 100 ? 5.693 -0.205 4.039 1.00 98.12 100 GLN A N 1
ATOM 787 C CA . GLN A 1 100 ? 6.537 0.338 5.105 1.00 98.12 100 GLN A CA 1
ATOM 788 C C . GLN A 1 100 ? 6.211 -0.232 6.491 1.00 98.12 100 GLN A C 1
ATOM 790 O O . GLN A 1 100 ? 6.920 0.041 7.453 1.00 98.12 100 GLN A O 1
ATOM 795 N N . LYS A 1 101 ? 5.141 -1.025 6.637 1.00 97.25 101 LYS A N 1
ATOM 796 C CA . LYS A 1 101 ? 4.722 -1.629 7.918 1.00 97.25 101 LYS A CA 1
ATOM 797 C C . LYS A 1 101 ? 4.586 -0.609 9.063 1.00 97.25 101 LYS A C 1
ATOM 799 O O . LYS A 1 101 ? 4.802 -0.938 10.231 1.00 97.25 101 LYS A O 1
ATOM 804 N N . ARG A 1 102 ? 4.217 0.641 8.758 1.00 97.88 102 ARG A N 1
ATOM 805 C CA . ARG A 1 102 ? 4.062 1.699 9.769 1.00 97.88 102 ARG A CA 1
ATOM 806 C C . ARG A 1 102 ? 2.911 1.393 10.726 1.00 97.88 102 ARG A C 1
ATOM 808 O O . ARG A 1 102 ? 1.966 0.669 10.396 1.00 97.88 102 ARG A O 1
ATOM 815 N N . SER A 1 103 ? 2.989 1.943 11.936 1.00 97.50 103 SER A N 1
ATOM 816 C CA . SER A 1 103 ? 1.960 1.740 12.959 1.00 97.50 103 SER A CA 1
ATOM 817 C C . SER A 1 103 ? 0.611 2.312 12.515 1.00 97.50 103 SER A C 1
ATOM 819 O O . SER A 1 103 ? 0.555 3.299 11.781 1.00 97.50 103 SER A O 1
ATOM 821 N N . TRP A 1 104 ? -0.486 1.727 13.002 1.00 98.06 104 TRP A N 1
ATOM 822 C CA . TRP A 1 104 ? -1.839 2.234 1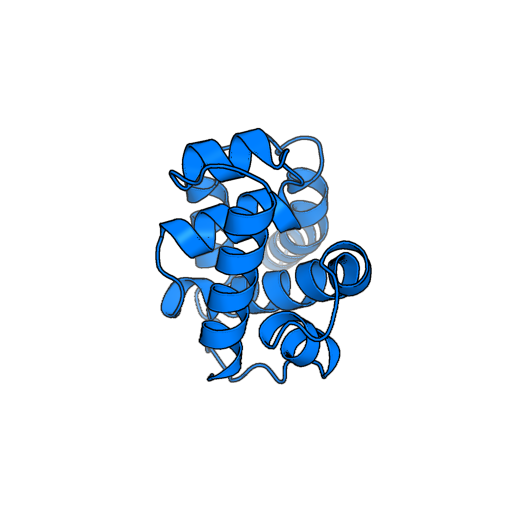2.742 1.00 98.06 104 TRP A CA 1
ATOM 823 C C . TRP A 1 104 ? -1.982 3.710 13.106 1.00 98.06 104 TRP A C 1
ATOM 825 O O . TRP A 1 104 ? -2.550 4.473 12.336 1.00 98.06 104 TRP A O 1
ATOM 835 N N . LYS A 1 105 ? -1.393 4.122 14.236 1.00 98.06 105 LYS A N 1
ATOM 836 C CA . LYS A 1 105 ? -1.375 5.518 14.685 1.00 98.06 105 LYS A CA 1
ATOM 837 C C . LYS A 1 105 ? -0.706 6.438 13.662 1.00 98.06 105 LYS A C 1
ATOM 839 O O . LYS A 1 105 ? -1.275 7.467 13.322 1.00 98.06 105 LYS A O 1
ATOM 844 N N . ALA A 1 106 ? 0.471 6.072 13.151 1.00 97.81 106 ALA A N 1
ATOM 845 C CA . ALA A 1 106 ? 1.183 6.896 12.172 1.00 97.81 106 ALA A CA 1
ATOM 846 C C . ALA A 1 106 ? 0.405 7.022 10.853 1.00 97.81 106 ALA A C 1
ATOM 848 O O . ALA A 1 106 ? 0.345 8.101 10.270 1.00 97.81 106 ALA A O 1
ATOM 849 N N . VAL A 1 107 ? -0.209 5.925 10.402 1.00 98.44 107 VAL A N 1
ATOM 850 C CA . VAL A 1 107 ? -1.031 5.907 9.185 1.00 98.44 107 VAL A CA 1
ATOM 851 C C . VAL A 1 107 ? -2.303 6.739 9.364 1.00 98.44 107 VAL A C 1
ATOM 853 O O . VAL A 1 107 ? -2.628 7.544 8.496 1.00 98.44 107 VAL A O 1
ATOM 856 N N . ALA A 1 108 ? -2.986 6.596 10.502 1.00 98.38 108 ALA A N 1
ATOM 857 C CA . ALA A 1 108 ? -4.194 7.349 10.817 1.00 98.38 108 ALA A CA 1
ATOM 858 C C . ALA A 1 108 ? -3.920 8.859 10.881 1.00 98.38 108 ALA A C 1
ATOM 860 O O . ALA A 1 108 ? -4.633 9.628 10.246 1.00 98.38 108 ALA A O 1
ATOM 861 N N . VAL A 1 109 ? -2.839 9.281 11.551 1.00 98.00 109 VAL A N 1
ATOM 862 C CA . VAL A 1 109 ? -2.428 10.696 11.610 1.00 98.00 109 VAL A CA 1
ATOM 863 C C . VAL A 1 109 ? -2.190 11.267 10.213 1.00 98.00 109 VAL A C 1
ATOM 865 O O . VAL A 1 109 ? -2.727 12.324 9.895 1.00 98.00 109 VAL A O 1
ATOM 868 N N . MET A 1 110 ? -1.431 10.561 9.366 1.00 97.31 110 MET A N 1
ATOM 869 C CA . MET A 1 110 ? -1.159 11.005 7.995 1.00 97.31 110 MET A CA 1
ATOM 870 C C . MET A 1 110 ? -2.457 11.175 7.193 1.00 97.31 110 MET A C 1
ATOM 872 O O . MET A 1 110 ? -2.660 12.205 6.555 1.00 97.31 110 MET A O 1
ATOM 876 N N . ALA A 1 111 ? -3.361 10.200 7.282 1.00 97.62 111 ALA A N 1
ATOM 877 C CA . ALA A 1 111 ? -4.611 10.199 6.530 1.00 97.62 111 ALA A CA 1
ATOM 878 C C . ALA A 1 111 ? -5.743 11.019 7.180 1.00 97.62 111 ALA A C 1
ATOM 880 O O . ALA A 1 111 ? -6.861 11.008 6.670 1.00 97.62 111 ALA A O 1
ATOM 881 N N . LYS A 1 112 ? -5.480 11.723 8.293 1.00 97.88 112 LYS A N 1
ATOM 882 C CA . LYS A 1 112 ? -6.487 12.452 9.091 1.00 97.88 112 LYS A CA 1
ATOM 883 C C . LYS A 1 112 ? -7.653 11.562 9.557 1.00 97.88 112 LYS A C 1
ATOM 885 O O . LYS A 1 112 ? -8.804 11.987 9.588 1.00 97.88 112 LYS A O 1
ATOM 890 N N . LEU A 1 113 ? -7.340 10.324 9.928 1.00 98.00 113 LEU A N 1
ATOM 891 C CA . LEU A 1 113 ? -8.270 9.330 10.460 1.00 98.00 113 LEU A CA 1
ATOM 892 C C . LEU A 1 113 ? -8.072 9.164 11.970 1.00 98.00 113 LEU A C 1
ATOM 894 O O . LEU A 1 113 ? -7.010 9.464 12.516 1.00 98.00 113 LEU A O 1
ATOM 898 N N . THR A 1 114 ? -9.088 8.651 12.657 1.00 94.94 114 THR A N 1
ATOM 899 C CA . THR A 1 114 ? -9.094 8.576 14.127 1.00 94.94 114 THR A CA 1
ATOM 900 C C . THR A 1 114 ? -8.474 7.297 14.691 1.00 94.94 114 THR A C 1
ATOM 902 O O . THR A 1 114 ? -8.102 7.267 15.863 1.00 94.94 114 THR A O 1
ATOM 905 N N . GLY A 1 115 ? -8.318 6.236 13.892 1.00 94.94 115 GLY A N 1
ATOM 906 C CA . GLY A 1 115 ? -7.799 4.966 14.401 1.00 94.94 115 GLY A CA 1
ATOM 907 C C . GLY A 1 115 ? -7.759 3.823 13.390 1.00 94.94 115 GLY A C 1
ATOM 908 O O . GLY A 1 115 ? -8.002 4.010 12.197 1.00 94.94 115 GLY A O 1
ATOM 909 N N . ARG A 1 116 ? -7.440 2.622 13.896 1.00 98.12 116 ARG A N 1
ATOM 910 C CA . ARG A 1 116 ? -7.243 1.388 13.111 1.00 98.12 116 ARG A CA 1
ATOM 911 C C . ARG A 1 116 ? -8.424 1.083 12.190 1.00 98.12 116 ARG A C 1
ATOM 913 O O . ARG A 1 116 ? -8.199 0.833 11.013 1.00 98.12 116 ARG A O 1
ATOM 920 N N . ASP A 1 117 ? -9.651 1.143 12.695 1.00 98.12 117 ASP A N 1
ATOM 921 C CA . ASP A 1 117 ? -10.831 0.726 11.925 1.00 98.12 117 ASP A CA 1
ATOM 922 C C . ASP A 1 117 ? -11.094 1.643 10.731 1.00 98.12 117 ASP A C 1
ATOM 924 O O . ASP A 1 117 ? -11.377 1.173 9.630 1.00 98.12 117 ASP A O 1
ATOM 928 N N . GLN A 1 118 ? -10.912 2.956 10.906 1.00 98.50 118 GLN A N 1
ATOM 929 C CA . GLN A 1 118 ? -11.007 3.901 9.795 1.00 98.50 118 GLN A CA 1
ATOM 930 C C . GLN A 1 118 ? -9.898 3.682 8.763 1.00 98.50 118 GLN A C 1
ATOM 932 O O . GLN A 1 118 ? -10.168 3.763 7.566 1.00 98.50 118 GLN A O 1
ATOM 937 N N . VAL A 1 119 ? -8.673 3.361 9.202 1.00 98.69 119 VAL A N 1
ATOM 938 C CA . VAL A 1 119 ? -7.584 3.005 8.280 1.00 98.69 119 VAL A CA 1
ATOM 939 C C . VAL A 1 119 ? -7.951 1.749 7.493 1.00 98.69 119 VAL A C 1
ATOM 941 O O . VAL A 1 119 ? -7.851 1.768 6.273 1.00 98.69 119 VAL A O 1
ATOM 944 N N . ILE A 1 120 ? -8.429 0.686 8.149 1.00 98.69 120 ILE A N 1
ATOM 945 C CA . ILE A 1 120 ? -8.847 -0.550 7.469 1.00 98.69 120 ILE A CA 1
ATOM 946 C C . ILE A 1 120 ? -9.967 -0.261 6.463 1.00 98.69 120 ILE A C 1
ATOM 948 O O . ILE A 1 120 ? -9.881 -0.711 5.325 1.00 98.69 120 ILE A O 1
ATOM 952 N N . ASN A 1 121 ? -10.976 0.532 6.826 1.00 98.50 121 ASN A N 1
ATOM 953 C CA . ASN A 1 121 ? -12.053 0.901 5.904 1.00 98.50 121 ASN A CA 1
ATOM 954 C C . ASN A 1 121 ? -11.545 1.711 4.701 1.00 98.50 121 ASN 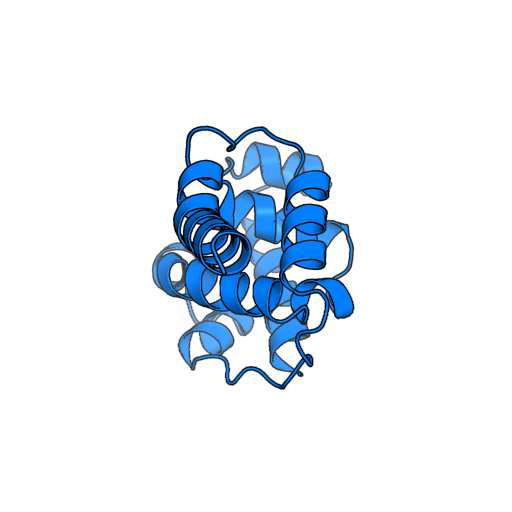A C 1
ATOM 956 O O . ASN A 1 121 ? -12.009 1.495 3.584 1.00 98.50 121 ASN A O 1
ATOM 960 N N . ALA A 1 122 ? -10.573 2.608 4.894 1.00 98.56 122 ALA A N 1
ATOM 961 C CA . ALA A 1 122 ? -9.925 3.313 3.789 1.00 98.56 122 ALA A CA 1
ATOM 962 C C . ALA A 1 122 ? -9.134 2.354 2.881 1.00 98.56 122 ALA A C 1
ATOM 964 O O . ALA A 1 122 ? -9.191 2.485 1.661 1.00 98.56 122 ALA A O 1
ATOM 965 N N . MET A 1 123 ? -8.462 1.347 3.453 1.00 98.75 123 MET A N 1
ATOM 966 C CA . MET A 1 123 ? -7.794 0.300 2.670 1.00 98.75 123 MET A CA 1
ATOM 967 C C . MET A 1 123 ? -8.790 -0.515 1.847 1.00 98.75 123 MET A C 1
ATOM 969 O O . MET A 1 123 ? -8.531 -0.765 0.675 1.00 98.75 123 MET A O 1
ATOM 973 N N . ARG A 1 124 ? -9.932 -0.908 2.428 1.00 98.69 124 ARG A N 1
ATOM 974 C CA . ARG A 1 124 ? -10.980 -1.644 1.701 1.00 98.69 124 ARG A CA 1
ATOM 975 C C . ARG A 1 124 ? -11.498 -0.837 0.515 1.00 98.69 124 ARG A C 1
ATOM 977 O O . ARG A 1 124 ? -11.525 -1.361 -0.590 1.00 98.69 124 ARG A O 1
ATOM 984 N N . LYS A 1 125 ? -11.786 0.454 0.712 1.00 98.38 125 LYS A N 1
ATOM 985 C CA . LYS A 1 125 ? -12.184 1.365 -0.376 1.00 98.38 125 LYS A CA 1
ATOM 986 C C . LYS A 1 125 ? -11.130 1.448 -1.479 1.00 98.38 125 LYS A C 1
ATOM 988 O O . LYS A 1 125 ? -11.471 1.311 -2.645 1.00 98.38 125 LYS A O 1
ATOM 993 N N . ALA A 1 126 ? -9.852 1.593 -1.126 1.00 98.31 126 ALA A N 1
ATOM 994 C CA . ALA A 1 126 ? -8.771 1.579 -2.112 1.00 98.31 126 ALA A CA 1
ATOM 995 C C . ALA A 1 126 ? -8.707 0.242 -2.880 1.00 98.31 126 ALA A C 1
ATOM 997 O O . ALA A 1 126 ? -8.503 0.235 -4.092 1.00 98.31 126 ALA A O 1
ATOM 998 N N . CYS A 1 127 ? -8.934 -0.888 -2.200 1.00 98.12 127 CYS A N 1
ATOM 999 C CA . CYS A 1 127 ? -8.993 -2.205 -2.839 1.00 98.12 127 CYS A CA 1
ATOM 1000 C C . CYS A 1 127 ? -10.180 -2.335 -3.803 1.00 98.12 127 CYS A C 1
ATOM 1002 O O . CYS A 1 127 ? -10.006 -2.880 -4.890 1.00 98.12 127 CYS A O 1
ATOM 1004 N N . GLN A 1 128 ? -11.350 -1.801 -3.438 1.00 97.62 128 GLN A N 1
ATOM 1005 C CA . GLN A 1 128 ? -12.530 -1.736 -4.310 1.00 97.62 128 GLN A CA 1
ATOM 1006 C C . GLN A 1 128 ? -12.258 -0.880 -5.549 1.00 97.62 128 GLN A C 1
ATOM 1008 O O . GLN A 1 128 ? -12.548 -1.311 -6.659 1.00 97.62 128 GLN A O 1
ATOM 1013 N N . THR A 1 129 ? -11.654 0.302 -5.379 1.00 96.31 129 THR A N 1
ATOM 1014 C CA . THR A 1 129 ? -11.273 1.176 -6.498 1.00 96.31 129 THR A CA 1
ATOM 1015 C C . THR A 1 129 ? -10.361 0.450 -7.480 1.00 96.31 129 THR A C 1
ATOM 1017 O O . THR A 1 129 ? -10.601 0.503 -8.680 1.00 96.31 129 THR A O 1
ATOM 1020 N N . LEU A 1 130 ? -9.336 -0.245 -6.978 1.00 95.75 130 LEU A N 1
ATOM 1021 C CA . LEU A 1 130 ? -8.397 -0.986 -7.819 1.00 95.75 130 LEU A CA 1
ATOM 1022 C C . LEU A 1 130 ? -9.028 -2.208 -8.483 1.00 95.75 130 LEU A C 1
ATOM 1024 O O . LEU A 1 130 ? -8.742 -2.458 -9.644 1.00 95.75 130 LEU A O 1
ATOM 1028 N N . GLY A 1 131 ? -9.913 -2.922 -7.784 1.00 93.12 131 GLY A N 1
ATOM 1029 C CA . GLY A 1 131 ? -10.576 -4.125 -8.295 1.00 93.12 131 GLY A CA 1
ATOM 1030 C C . GLY A 1 131 ? -11.516 -3.899 -9.484 1.00 93.12 131 GLY A C 1
ATOM 1031 O O . GLY A 1 131 ? -12.004 -4.874 -10.050 1.00 93.12 131 GLY A O 1
ATOM 1032 N N . ASN A 1 132 ? -11.768 -2.643 -9.860 1.00 89.44 132 ASN A N 1
ATOM 1033 C CA . ASN A 1 132 ? -12.601 -2.268 -11.001 1.00 89.44 132 ASN A CA 1
ATOM 1034 C C . ASN A 1 132 ? -11.815 -2.109 -12.321 1.00 89.44 132 ASN A C 1
ATOM 1036 O O . ASN A 1 132 ? -12.430 -1.756 -13.330 1.00 89.44 132 ASN A O 1
ATOM 1040 N N . PHE A 1 133 ? -10.492 -2.328 -12.323 1.00 84.50 133 PHE A N 1
ATOM 1041 C CA . PHE A 1 133 ? -9.594 -2.124 -13.471 1.00 84.50 133 PHE A CA 1
ATOM 1042 C C . PHE A 1 133 ? -8.682 -3.332 -13.713 1.00 84.50 133 PHE A C 1
ATOM 1044 O O . PHE A 1 133 ? -8.424 -3.633 -14.901 1.00 84.50 133 PHE A O 1
#

Secondary structure (DSSP, 8-state):
-HHHHHHHHHHHHHHHHHHTTTTTS-HHHHHHHHHHHHTT---------HHHHHHHTTSS-HHHHHHHHHHHHHHHHHTSHHHHHS-HHHHHHHIIIIIS---HHHHHHHTT--SHHHHHHHHHHHHHHHTT-

Radius of gyration: 14.43 Å; Cα contacts (8 Å, |Δi|>4): 144; chains: 1; bounding box: 41×26×35 Å

Mean predicted aligned error: 3.05 Å

Solvent-accessible surface area (backbone atoms only — not comparable to full-atom values): 7298 Å² total; per-residue (Å²): 106,75,64,60,55,50,51,52,54,46,65,71,46,47,60,59,37,24,49,55,87,44,36,81,57,61,44,67,58,56,52,49,52,33,47,62,70,13,60,90,52,78,65,67,68,66,89,71,52,73,62,55,51,32,33,34,69,71,73,43,55,66,83,80,39,42,74,57,52,38,54,52,50,49,51,29,34,52,35,34,48,42,77,73,71,45,54,72,60,55,45,35,43,50,41,33,45,55,44,17,58,48,52,53,66,60,44,10,59,74,66,75,41,92,34,57,68,54,46,50,53,51,49,21,50,50,43,47,64,56,73,77,76

Nearest PDB structures (foldseek):
  9aym-assembly1_B  TM=7.468E-01  e=1.158E-02  Thermochaetoides thermophila DSM 1495
  9b0e-assembly1_A  TM=7.291E-01  e=1.158E-02  Thermochaetoides thermophila DSM 1495
  7mq9-assembly1_NK  TM=7.147E-01  e=1.567E-02  Homo sapiens
  6zqc-assembly1_JA  TM=7.134E-01  e=4.741E-02  Saccharomyces cerevisiae S288C
  7mq8-assembly1_NJ  TM=6.702E-01  e=5.798E-02  Homo sapiens

pLDDT: mean 94.37, std 5.45, range [70.81, 98.75]

Sequence (133 aa):
TLFAAARSSFQSKFPHWLAEQLRTIEAAVVIEVYRQLAAGVKTGSIDFSAEWRAFADHQRSYDEATPMLITEFLTTLTSGLATNHLNQTELQLMTMKLLQKRSWKAVAVMAKLTGRDQVINAMRKACQTLGNF